Protein AF-A0A5N6WBV5-F1 (afdb_monomer_lite)

Radius of gyration: 24.92 Å; chains: 1; bounding box: 62×66×39 Å

Sequence (160 aa):
MPGEVFSGGLLKLSFGALIHVTAVTKPIAADKGLVLMGYSTALVPTDKNADGQVIWHLDVASHDRQLQTCDLKATRGSWLKRKTLKELQTKEAWLGWCTTAEVSLGTDSLEGDVRPPDAKVKPTTGHWEGANLQLLAQSAAPIQIESPDLVTKLVNRLAL

Foldseek 3Di:
DCDVQDDPQKGKDFPVVVCVVQQFDDWDDADQAIWTAHQFKIWFFADADPVRATEIEIDGHPDPGGDDSVNDPSVVDHGDGDNDVVSRRDRMHIYRHPPDDPPPPDPPPDPDPDDDDPDDDDDDDDDDDDDDPPPDDPDDDDDDDDDDDDPVPPVPPPPD

Secondary structure (DSSP, 8-state):
-GGGTEETTEEEEEHHHHHHHHT--EEEEETTEEEEE-SSEEEEEEEE-TTSPEEEEEEE-SSSSPPPGGG-GGGGS-----SSGGGT--SEEEEE--S------SS-------PPP-PPP-----------TT-S-------------SHHHHGGGS--

pLDDT: mean 72.09, std 24.59, range [32.22, 97.75]

Organism: NCBI:txid1034304

Structure (mmCIF, N/CA/C/O backbone):
data_AF-A0A5N6WBV5-F1
#
_entry.id   AF-A0A5N6WBV5-F1
#
loop_
_atom_site.group_PDB
_atom_site.id
_atom_site.type_symbol
_atom_site.label_atom_id
_atom_site.label_alt_id
_atom_site.label_comp_id
_atom_site.label_asym_id
_atom_site.label_entity_id
_atom_site.label_seq_id
_atom_site.pdbx_PDB_ins_code
_atom_site.Cartn_x
_atom_site.Cartn_y
_atom_site.Cartn_z
_atom_site.occupancy
_atom_site.B_iso_or_equiv
_atom_site.auth_seq_id
_atom_site.auth_comp_id
_atom_site.auth_asym_id
_atom_site.auth_atom_id
_atom_site.pdbx_PDB_model_num
ATOM 1 N N . MET A 1 1 ? 17.373 -4.508 19.917 1.00 40.41 1 MET A N 1
ATOM 2 C CA . MET A 1 1 ? 16.642 -5.792 19.911 1.00 40.41 1 MET A CA 1
ATOM 3 C C . MET A 1 1 ? 15.881 -5.902 18.592 1.00 40.41 1 MET A C 1
ATOM 5 O O . MET A 1 1 ? 15.039 -5.051 18.352 1.00 40.41 1 MET A O 1
ATOM 9 N N . PRO A 1 2 ? 16.209 -6.853 17.702 1.00 53.22 2 PRO A N 1
ATOM 10 C CA . PRO A 1 2 ? 15.651 -6.916 16.340 1.00 53.22 2 PRO A CA 1
ATOM 11 C C . PRO A 1 2 ? 14.222 -7.495 16.235 1.00 53.22 2 PRO A C 1
ATOM 13 O O . PRO A 1 2 ? 13.606 -7.378 15.181 1.00 53.22 2 PRO A O 1
ATOM 16 N N . GLY A 1 3 ? 13.674 -8.078 17.309 1.00 55.97 3 GLY A N 1
ATOM 17 C CA . GLY A 1 3 ? 12.373 -8.769 17.288 1.00 55.97 3 GLY A CA 1
ATOM 18 C C . GLY A 1 3 ? 11.127 -7.877 17.194 1.00 55.97 3 GLY A C 1
ATOM 19 O O . GLY A 1 3 ? 10.056 -8.383 16.889 1.00 55.97 3 GLY A O 1
ATOM 20 N N . GLU A 1 4 ? 11.235 -6.565 17.425 1.00 64.88 4 GLU A N 1
ATOM 21 C CA . GLU A 1 4 ? 10.087 -5.644 17.292 1.00 64.88 4 GLU A CA 1
ATOM 22 C C . GLU A 1 4 ? 9.926 -5.080 15.872 1.00 64.88 4 GLU A C 1
ATOM 24 O O . GLU A 1 4 ? 8.858 -4.588 15.510 1.00 64.88 4 GLU A O 1
ATOM 29 N N . VAL A 1 5 ? 10.991 -5.148 15.065 1.00 71.06 5 VAL A N 1
ATOM 30 C CA . VAL A 1 5 ? 11.035 -4.598 13.700 1.00 71.06 5 VAL A CA 1
ATOM 31 C C . VAL A 1 5 ? 10.582 -5.635 12.672 1.00 71.06 5 VAL A C 1
ATOM 33 O O . VAL A 1 5 ? 10.046 -5.266 11.634 1.00 71.06 5 VAL A O 1
ATOM 36 N N . PHE A 1 6 ? 10.738 -6.927 12.970 1.00 75.81 6 PHE A N 1
ATOM 37 C CA . PHE A 1 6 ? 10.316 -8.021 12.100 1.00 75.81 6 PHE A CA 1
ATOM 38 C C . PHE A 1 6 ? 9.420 -8.991 12.859 1.00 75.81 6 PHE A C 1
ATOM 40 O O . PHE A 1 6 ? 9.826 -9.542 13.878 1.00 75.81 6 PHE A O 1
ATOM 47 N N . SER A 1 7 ? 8.220 -9.243 12.343 1.00 77.88 7 SER A N 1
ATOM 48 C CA . SER A 1 7 ? 7.305 -10.234 12.913 1.00 77.88 7 SER A CA 1
ATOM 49 C C . SER A 1 7 ? 6.523 -10.927 11.806 1.00 77.88 7 SER A C 1
ATOM 51 O O . SER A 1 7 ? 5.948 -10.264 10.948 1.00 77.88 7 SER A O 1
ATOM 53 N N . GLY A 1 8 ? 6.533 -12.263 11.786 1.00 76.88 8 GLY A N 1
ATOM 54 C CA . GLY A 1 8 ? 5.745 -13.055 10.833 1.00 76.88 8 GLY A CA 1
ATOM 55 C C . GLY A 1 8 ? 6.032 -12.775 9.350 1.00 76.88 8 GLY A C 1
ATOM 56 O O . GLY A 1 8 ? 5.121 -12.867 8.536 1.00 76.88 8 GLY A O 1
ATOM 57 N N . GLY A 1 9 ? 7.265 -12.390 8.993 1.00 81.75 9 GLY A N 1
ATOM 58 C CA . GLY A 1 9 ? 7.615 -11.994 7.618 1.00 81.75 9 GLY A CA 1
ATOM 59 C C . GLY A 1 9 ? 7.175 -10.574 7.239 1.00 81.75 9 GLY A C 1
ATOM 60 O O . GLY A 1 9 ? 7.237 -10.194 6.074 1.00 81.75 9 GLY A O 1
ATOM 61 N N . LEU A 1 10 ? 6.738 -9.773 8.210 1.00 88.38 10 LEU A N 1
ATOM 62 C CA . LEU A 1 10 ? 6.404 -8.369 8.022 1.00 88.38 10 LEU A CA 1
ATOM 63 C C . LEU A 1 10 ? 7.492 -7.484 8.630 1.00 88.38 10 LEU A C 1
ATOM 65 O O . LEU A 1 10 ? 7.933 -7.715 9.758 1.00 88.38 10 LEU A O 1
ATOM 69 N N . LEU A 1 11 ? 7.883 -6.446 7.896 1.00 91.12 11 LEU A N 1
ATOM 70 C CA . LEU A 1 11 ? 8.745 -5.374 8.379 1.00 91.12 11 LEU A CA 1
ATOM 71 C C . LEU A 1 11 ? 7.874 -4.253 8.953 1.00 91.12 11 LEU A C 1
ATOM 73 O O . LEU A 1 11 ? 7.031 -3.696 8.251 1.00 91.12 11 LEU A O 1
ATOM 77 N N . LYS A 1 12 ? 8.096 -3.898 10.214 1.00 93.06 12 LYS A N 1
ATOM 78 C CA . LYS A 1 12 ? 7.452 -2.774 10.891 1.00 93.06 12 LYS A CA 1
ATOM 79 C C . LYS A 1 12 ? 8.236 -1.492 10.638 1.00 93.06 12 LYS A C 1
ATOM 81 O O . LYS A 1 12 ? 9.441 -1.431 10.872 1.00 93.06 12 LYS A O 1
ATOM 86 N N . LEU A 1 13 ? 7.547 -0.442 10.204 1.00 93.69 13 LEU A N 1
ATOM 87 C CA . LEU A 1 13 ? 8.145 0.863 9.937 1.00 93.69 13 LEU A CA 1
ATOM 88 C C . LEU A 1 13 ? 7.119 1.991 10.080 1.00 93.69 13 LEU A C 1
ATOM 90 O O . LEU A 1 13 ? 5.912 1.759 10.115 1.00 93.69 13 LEU A O 1
ATOM 94 N N . SER A 1 14 ? 7.581 3.237 10.183 1.00 95.25 14 SER A N 1
ATOM 95 C CA . SER A 1 14 ? 6.668 4.382 10.114 1.00 95.25 14 SER A CA 1
ATOM 96 C C . SER A 1 14 ? 6.122 4.537 8.694 1.00 95.25 14 SER A C 1
ATOM 98 O O . SER A 1 14 ? 6.784 4.165 7.723 1.00 95.25 14 SER A O 1
ATOM 100 N N . PHE A 1 15 ? 4.942 5.144 8.543 1.00 93.81 15 PHE A N 1
ATOM 101 C CA . PHE A 1 15 ? 4.399 5.405 7.206 1.00 93.81 15 PHE A CA 1
ATOM 102 C C . PHE A 1 15 ? 5.344 6.268 6.356 1.00 93.81 15 PHE A C 1
ATOM 104 O O . PHE A 1 15 ? 5.548 5.983 5.185 1.00 93.81 15 PHE A O 1
ATOM 111 N N . GLY A 1 16 ? 6.002 7.271 6.945 1.00 94.44 16 GLY A N 1
ATOM 112 C CA . GLY A 1 16 ? 6.997 8.078 6.230 1.00 94.44 16 GLY A CA 1
ATOM 113 C C . GLY A 1 16 ? 8.197 7.261 5.733 1.00 94.44 16 GLY A C 1
ATOM 114 O O . GLY A 1 16 ? 8.636 7.457 4.602 1.00 94.44 16 GLY A O 1
ATOM 115 N N . ALA A 1 17 ? 8.704 6.324 6.541 1.00 94.81 17 ALA A N 1
ATOM 116 C CA . ALA A 1 17 ? 9.777 5.421 6.126 1.00 94.81 17 ALA A CA 1
ATOM 117 C C . ALA A 1 17 ? 9.315 4.460 5.019 1.00 94.81 17 ALA A C 1
ATOM 119 O O . ALA A 1 17 ? 10.067 4.212 4.081 1.00 94.81 17 ALA A O 1
ATOM 120 N N . LEU A 1 18 ? 8.067 3.982 5.089 1.00 95.38 18 LEU A N 1
ATOM 121 C CA . LEU A 1 18 ? 7.466 3.126 4.065 1.00 95.38 18 LEU A CA 1
ATOM 122 C C . LEU A 1 18 ? 7.467 3.806 2.696 1.00 95.38 18 LEU A C 1
ATOM 124 O O . LEU A 1 18 ? 7.907 3.200 1.722 1.00 95.38 18 LEU A O 1
ATOM 128 N N . ILE A 1 19 ? 7.044 5.071 2.629 1.00 94.75 19 ILE A N 1
ATOM 129 C CA . ILE A 1 19 ? 7.055 5.852 1.385 1.00 94.75 19 ILE A CA 1
ATOM 130 C C . ILE A 1 19 ? 8.478 6.001 0.831 1.00 94.75 19 ILE A C 1
ATOM 132 O O . ILE A 1 19 ? 8.699 5.754 -0.352 1.00 94.75 19 ILE A O 1
ATOM 136 N N . HIS A 1 20 ? 9.449 6.350 1.682 1.00 93.19 20 HIS A N 1
ATOM 137 C CA . HIS A 1 20 ? 10.833 6.568 1.246 1.00 93.19 20 HIS A CA 1
ATOM 138 C C . HIS A 1 20 ? 11.510 5.289 0.747 1.00 93.19 20 HIS A C 1
ATOM 140 O O . HIS A 1 20 ? 12.089 5.293 -0.334 1.00 93.19 20 HIS A O 1
ATOM 146 N N . VAL A 1 21 ? 11.426 4.193 1.507 1.00 92.75 21 VAL A N 1
ATOM 147 C CA . VAL A 1 21 ? 12.111 2.932 1.170 1.00 92.75 21 VAL A CA 1
ATOM 148 C C . VAL A 1 21 ? 11.526 2.292 -0.089 1.00 92.75 21 VAL A C 1
ATOM 150 O O . VAL A 1 21 ? 12.244 1.646 -0.844 1.00 92.75 21 VAL A O 1
ATOM 153 N N . THR A 1 22 ? 10.231 2.482 -0.339 1.00 94.38 22 THR A N 1
ATOM 154 C CA . THR A 1 22 ? 9.544 1.873 -1.489 1.00 94.38 22 THR A CA 1
ATOM 155 C C . THR A 1 22 ? 9.521 2.776 -2.717 1.00 94.38 22 THR A C 1
ATOM 157 O O . THR A 1 22 ? 9.055 2.343 -3.766 1.00 94.38 22 THR A O 1
ATOM 160 N N . ALA A 1 23 ? 10.008 4.017 -2.609 1.00 94.88 23 ALA A N 1
ATOM 161 C CA . ALA A 1 23 ? 10.032 5.009 -3.685 1.00 94.88 23 ALA A CA 1
ATOM 162 C C . ALA A 1 23 ? 8.662 5.276 -4.350 1.00 94.88 23 ALA A C 1
ATOM 164 O O . ALA A 1 23 ? 8.593 5.694 -5.511 1.00 94.88 23 ALA A O 1
ATOM 165 N N . VAL A 1 24 ? 7.554 5.059 -3.630 1.00 96.00 24 VAL A N 1
ATOM 166 C CA . VAL A 1 24 ? 6.226 5.471 -4.106 1.00 96.00 24 VAL A CA 1
ATOM 167 C C . VAL A 1 24 ? 6.058 6.977 -3.936 1.00 96.00 24 VAL A C 1
ATOM 169 O O . VAL A 1 24 ? 6.521 7.559 -2.959 1.00 96.00 24 VAL A O 1
ATOM 172 N N . THR A 1 25 ? 5.390 7.633 -4.880 1.00 94.31 25 THR A N 1
ATOM 173 C CA . THR A 1 25 ? 5.345 9.104 -4.921 1.00 94.31 25 THR A CA 1
ATOM 174 C C . THR A 1 25 ? 3.939 9.669 -4.859 1.00 94.31 25 THR A C 1
ATOM 176 O O . THR A 1 25 ? 3.757 10.799 -4.409 1.00 94.31 25 THR A O 1
ATOM 179 N N . LYS A 1 26 ? 2.927 8.909 -5.292 1.00 94.44 26 LYS A N 1
ATOM 180 C CA . LYS A 1 26 ? 1.556 9.420 -5.374 1.00 94.44 26 LYS A CA 1
ATOM 181 C C . LYS A 1 26 ? 0.486 8.358 -5.127 1.00 94.44 26 LYS A C 1
ATOM 183 O O . LYS A 1 26 ? 0.664 7.205 -5.519 1.00 94.44 26 LYS A O 1
ATOM 188 N N . PRO A 1 27 ? -0.655 8.745 -4.533 1.00 96.94 27 PRO A N 1
ATOM 189 C CA . PRO A 1 27 ? -1.839 7.905 -4.493 1.00 96.94 27 PRO A CA 1
ATOM 190 C C . PRO A 1 27 ? -2.504 7.833 -5.873 1.00 96.94 27 PRO A C 1
ATOM 192 O O . PRO A 1 27 ? -2.632 8.846 -6.559 1.00 96.94 27 PRO A O 1
ATOM 195 N N . ILE A 1 28 ? -2.957 6.645 -6.266 1.00 96.56 28 ILE A N 1
ATOM 196 C CA . ILE A 1 28 ? -3.678 6.392 -7.515 1.00 96.56 28 ILE A CA 1
ATOM 197 C C . ILE A 1 28 ? -4.924 5.561 -7.213 1.00 96.56 28 ILE A C 1
ATOM 199 O O . ILE A 1 28 ? -4.888 4.620 -6.418 1.00 96.56 28 ILE A O 1
ATOM 203 N N . ALA A 1 29 ? -6.037 5.916 -7.853 1.00 95.75 29 ALA A N 1
ATOM 204 C CA . ALA A 1 29 ? -7.247 5.112 -7.805 1.00 95.75 29 ALA A CA 1
ATOM 205 C C . ALA A 1 29 ? -7.04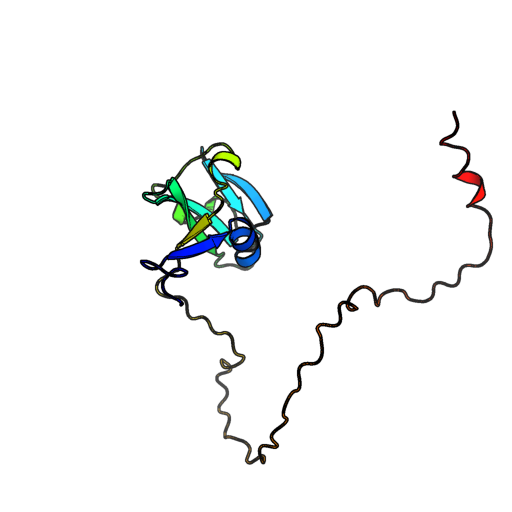6 3.824 -8.617 1.00 95.75 29 ALA A C 1
ATOM 207 O O . ALA A 1 29 ? -6.685 3.872 -9.793 1.00 95.75 29 ALA A O 1
ATOM 208 N N . ALA A 1 30 ? -7.299 2.679 -7.990 1.00 92.94 30 ALA A N 1
ATOM 209 C CA . ALA A 1 30 ? -7.295 1.374 -8.637 1.00 92.94 30 ALA A CA 1
ATOM 210 C C . ALA A 1 30 ? -8.599 0.655 -8.281 1.00 92.94 30 ALA A C 1
ATOM 212 O O . ALA A 1 30 ? -8.882 0.405 -7.105 1.00 92.94 30 ALA A O 1
ATOM 213 N N . ASP A 1 31 ? -9.409 0.356 -9.301 1.00 88.5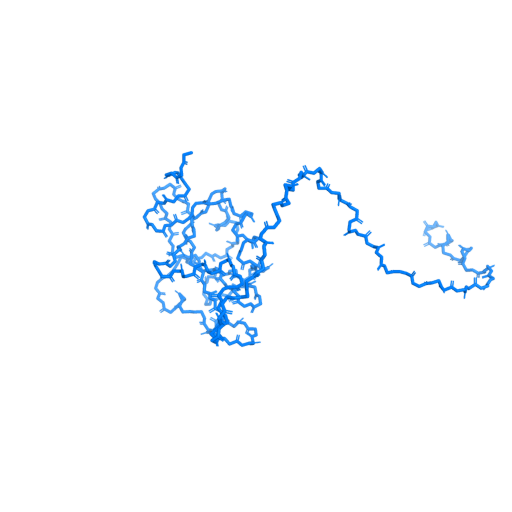0 31 ASP A N 1
ATOM 214 C CA . ASP A 1 31 ? -10.790 -0.114 -9.137 1.00 88.50 31 ASP A CA 1
ATOM 215 C C . ASP A 1 31 ? -11.602 0.838 -8.225 1.00 88.50 31 ASP A C 1
ATOM 217 O O . ASP A 1 31 ? -11.873 1.977 -8.604 1.00 88.50 31 ASP A O 1
ATOM 221 N N . LYS A 1 32 ? -11.961 0.406 -7.010 1.00 91.62 32 LYS A N 1
ATOM 222 C CA . LYS A 1 32 ? -12.732 1.177 -6.015 1.00 91.62 32 LYS A CA 1
ATOM 223 C C . LYS A 1 32 ? -11.914 1.530 -4.769 1.00 91.62 32 LYS A C 1
ATOM 225 O O . LYS A 1 32 ? -12.486 1.907 -3.744 1.00 91.62 32 LYS A O 1
ATOM 230 N N . GLY A 1 33 ? -10.598 1.348 -4.832 1.00 95.75 33 GLY A N 1
ATOM 231 C CA . GLY A 1 33 ? -9.668 1.617 -3.744 1.00 95.75 33 GLY A CA 1
ATOM 232 C C . GLY A 1 33 ? -8.526 2.531 -4.172 1.00 95.75 33 GLY A C 1
ATOM 233 O O . GLY A 1 33 ? -8.479 3.035 -5.295 1.00 95.75 33 GLY A O 1
ATOM 234 N N . LEU A 1 34 ? -7.593 2.723 -3.248 1.00 97.38 34 LEU A N 1
ATOM 235 C CA . LEU A 1 34 ? -6.433 3.578 -3.415 1.00 97.38 34 LEU A CA 1
ATOM 236 C C . LEU A 1 34 ? -5.164 2.755 -3.191 1.00 97.38 34 LEU A C 1
ATOM 238 O O . LEU A 1 34 ? -5.039 2.064 -2.182 1.00 97.38 34 LEU A O 1
ATOM 242 N N . VAL A 1 35 ? -4.234 2.856 -4.134 1.00 97.31 35 VAL A N 1
ATOM 243 C CA . VAL A 1 35 ? -2.876 2.298 -4.057 1.00 97.31 35 VAL A CA 1
ATOM 244 C C . VAL A 1 35 ? -1.865 3.438 -4.108 1.00 97.31 35 VAL A C 1
ATOM 246 O O . VAL A 1 35 ? -2.195 4.538 -4.556 1.00 97.31 35 VAL A O 1
ATOM 249 N N . LEU A 1 36 ? -0.635 3.206 -3.658 1.00 97.75 36 LEU A N 1
ATOM 250 C CA . LEU A 1 36 ? 0.450 4.178 -3.811 1.00 97.75 36 LEU A CA 1
ATOM 251 C C . LEU A 1 36 ? 1.376 3.706 -4.922 1.00 97.75 36 LEU A C 1
ATOM 253 O O . LEU A 1 36 ? 1.790 2.556 -4.919 1.00 97.75 36 LEU A O 1
ATOM 257 N N . MET A 1 37 ? 1.696 4.585 -5.863 1.00 96.94 37 MET A N 1
ATOM 258 C CA . MET A 1 37 ? 2.481 4.256 -7.050 1.00 96.94 37 MET A CA 1
ATOM 259 C C . MET A 1 37 ? 3.748 5.109 -7.093 1.00 96.94 37 MET A C 1
ATOM 261 O O . MET A 1 37 ? 3.706 6.323 -6.872 1.00 96.94 37 MET A O 1
ATOM 265 N N . GLY A 1 38 ? 4.869 4.464 -7.393 1.00 95.88 38 GLY A N 1
ATOM 266 C CA . GLY A 1 38 ? 6.117 5.064 -7.848 1.00 95.88 38 GLY A CA 1
ATOM 267 C C . GLY A 1 38 ? 6.282 4.898 -9.360 1.00 95.88 38 GLY A C 1
ATOM 268 O O . GLY A 1 38 ? 5.308 4.707 -10.089 1.00 95.88 38 GLY A O 1
ATOM 269 N N . TYR A 1 39 ? 7.524 4.985 -9.840 1.00 94.56 39 TYR A N 1
ATOM 270 C CA . TYR A 1 39 ? 7.834 4.690 -11.244 1.00 94.56 39 TYR A CA 1
ATOM 271 C C . TYR A 1 39 ? 7.852 3.177 -11.509 1.00 94.56 39 TYR A C 1
ATOM 273 O O . TYR A 1 39 ? 7.180 2.708 -12.423 1.00 94.56 39 TYR A O 1
ATOM 281 N N . SER A 1 40 ? 8.585 2.417 -10.691 1.00 94.75 40 SER A N 1
ATOM 282 C CA . SER A 1 40 ? 8.776 0.964 -10.824 1.00 94.75 40 SER A CA 1
ATOM 283 C C . SER A 1 40 ? 8.218 0.161 -9.648 1.00 94.75 40 SER A C 1
ATOM 285 O O . SER A 1 40 ? 8.366 -1.055 -9.612 1.00 94.75 40 SER A O 1
ATOM 287 N N . THR A 1 41 ? 7.586 0.815 -8.678 1.00 95.94 41 THR A N 1
ATOM 288 C CA . THR A 1 41 ? 7.100 0.192 -7.444 1.00 95.94 41 THR A CA 1
ATOM 289 C C . THR A 1 41 ? 5.677 0.630 -7.141 1.00 95.94 41 THR A C 1
ATOM 291 O O . THR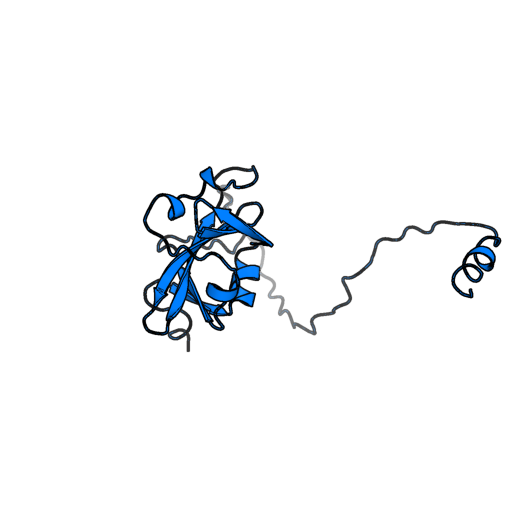 A 1 41 ? 5.239 1.711 -7.544 1.00 95.94 41 THR A O 1
ATOM 294 N N . ALA A 1 42 ? 4.948 -0.197 -6.402 1.00 96.69 42 ALA A N 1
ATOM 295 C CA . ALA A 1 42 ? 3.633 0.135 -5.891 1.00 96.69 42 ALA A CA 1
ATOM 296 C C . ALA A 1 42 ? 3.393 -0.491 -4.523 1.00 96.69 42 ALA A C 1
ATOM 298 O O . ALA A 1 42 ? 3.793 -1.621 -4.264 1.00 96.69 42 ALA A O 1
ATOM 299 N N . LEU A 1 43 ? 2.679 0.231 -3.665 1.00 97.00 43 LEU A N 1
ATOM 300 C CA . LEU A 1 43 ? 2.171 -0.288 -2.408 1.00 97.00 43 LEU A CA 1
ATOM 301 C C . LEU A 1 43 ? 0.668 -0.508 -2.499 1.00 97.00 43 LEU A C 1
ATOM 303 O O . LEU A 1 43 ? -0.112 0.430 -2.704 1.00 97.00 43 LEU A O 1
ATOM 307 N N . VAL A 1 44 ? 0.277 -1.758 -2.283 1.00 96.75 44 VAL A N 1
ATOM 308 C CA . VAL A 1 44 ? -1.117 -2.190 -2.233 1.00 96.75 44 VAL A CA 1
ATOM 309 C C . VAL A 1 44 ? -1.468 -2.506 -0.779 1.00 96.75 44 VAL A C 1
ATOM 311 O O . VAL A 1 44 ? -0.835 -3.377 -0.179 1.00 96.75 44 VAL A O 1
ATOM 314 N N . PRO A 1 45 ? -2.445 -1.817 -0.169 1.00 97.06 45 PRO A N 1
ATOM 315 C CA . PRO A 1 45 ? -2.885 -2.148 1.179 1.00 97.06 45 PRO A CA 1
ATOM 316 C C . PRO A 1 45 ? -3.648 -3.475 1.127 1.00 97.06 45 PRO A C 1
ATOM 318 O O . PRO A 1 45 ? -4.643 -3.602 0.419 1.00 97.06 45 PRO A O 1
ATOM 321 N N . THR A 1 46 ? -3.185 -4.487 1.848 1.00 95.19 46 THR A N 1
ATOM 322 C CA . THR A 1 46 ? -3.742 -5.847 1.767 1.00 95.19 46 THR A CA 1
ATOM 323 C C . THR A 1 46 ? -4.712 -6.132 2.898 1.00 95.19 46 THR A C 1
ATOM 325 O O . THR A 1 46 ? -5.794 -6.648 2.632 1.00 95.19 46 THR A O 1
ATOM 328 N N . ASP A 1 47 ? -4.378 -5.725 4.124 1.00 94.38 47 ASP A N 1
ATOM 329 C CA . ASP A 1 47 ? -5.207 -5.974 5.305 1.00 94.38 47 ASP A CA 1
ATOM 330 C C . ASP A 1 47 ? -4.892 -5.001 6.459 1.00 94.38 47 ASP A C 1
ATOM 332 O O . ASP A 1 47 ? -4.092 -4.069 6.316 1.00 94.38 47 ASP A O 1
ATOM 336 N N . LYS A 1 48 ? -5.527 -5.212 7.615 1.00 94.00 48 LYS A N 1
ATOM 337 C CA . LYS A 1 48 ? -5.177 -4.613 8.901 1.00 94.00 48 LYS A CA 1
ATOM 338 C C . LYS A 1 48 ? -4.798 -5.688 9.912 1.00 94.00 48 LYS A C 1
ATOM 340 O O . LYS A 1 48 ? -5.421 -6.740 9.967 1.00 94.00 48 LYS A O 1
ATOM 345 N N . ASN A 1 49 ? -3.814 -5.397 10.756 1.00 90.88 49 ASN A N 1
ATOM 346 C CA . ASN A 1 49 ? -3.519 -6.251 11.905 1.00 90.88 49 ASN A CA 1
ATOM 347 C C . ASN A 1 49 ? -4.528 -6.027 13.056 1.00 90.88 49 ASN A C 1
ATOM 349 O O . ASN A 1 49 ? -5.423 -5.182 12.964 1.00 90.88 49 ASN A O 1
ATOM 353 N N . ALA A 1 50 ? -4.357 -6.768 14.157 1.00 90.31 50 ALA A N 1
ATOM 354 C CA . ALA A 1 50 ? -5.207 -6.672 15.349 1.00 90.31 50 ALA A CA 1
ATOM 355 C C . ALA A 1 50 ? -5.248 -5.257 15.963 1.00 90.31 50 ALA A C 1
ATOM 357 O O . ALA A 1 50 ? -6.282 -4.843 16.480 1.00 90.31 50 ALA A O 1
ATOM 358 N N . ASP A 1 51 ? -4.163 -4.492 15.827 1.00 90.75 51 ASP A N 1
ATOM 359 C CA . ASP A 1 51 ? -4.050 -3.108 16.306 1.00 90.75 51 ASP A CA 1
ATOM 360 C C . ASP A 1 51 ? -4.619 -2.078 15.307 1.00 90.75 51 ASP A C 1
ATOM 362 O O . ASP A 1 51 ? -4.498 -0.865 15.493 1.00 90.75 51 ASP A O 1
ATOM 366 N N . GLY A 1 52 ? -5.223 -2.538 14.207 1.00 91.31 52 GLY A N 1
ATOM 367 C CA . GLY A 1 52 ? -5.802 -1.694 13.162 1.00 91.31 52 GLY A CA 1
ATOM 368 C C . GLY A 1 52 ? -4.778 -1.030 12.232 1.00 91.31 52 GLY A C 1
ATOM 369 O O . GLY A 1 52 ? -5.156 -0.159 11.437 1.00 91.31 52 GLY A O 1
ATOM 370 N N . GLN A 1 53 ? -3.508 -1.431 12.311 1.00 93.81 53 GLN A N 1
ATOM 371 C CA . GLN A 1 53 ? -2.402 -0.937 11.492 1.00 93.81 53 GLN A CA 1
ATOM 372 C C . GLN A 1 53 ? -2.444 -1.581 10.110 1.00 93.81 53 GLN A C 1
ATOM 374 O O . GLN A 1 53 ? -2.734 -2.770 9.983 1.00 93.81 53 GLN A O 1
ATOM 379 N N . VAL A 1 54 ? -2.161 -0.802 9.066 1.00 95.94 54 VAL A N 1
ATOM 380 C CA . VAL A 1 54 ? -2.271 -1.293 7.687 1.00 95.94 54 VAL A CA 1
ATOM 381 C C . VAL A 1 54 ? -1.071 -2.165 7.328 1.00 95.94 54 VAL A C 1
ATOM 383 O O . VAL A 1 54 ? 0.082 -1.782 7.554 1.00 95.94 54 VAL A O 1
ATOM 386 N N . ILE A 1 55 ? -1.369 -3.317 6.731 1.00 95.25 55 ILE A N 1
ATOM 387 C CA . ILE A 1 55 ? -0.405 -4.221 6.113 1.00 95.25 55 ILE A CA 1
ATOM 388 C C . ILE A 1 55 ? -0.363 -3.917 4.615 1.00 95.25 55 ILE A C 1
ATOM 390 O O . ILE A 1 55 ? -1.388 -3.908 3.930 1.00 95.25 55 ILE A O 1
ATOM 394 N N . TRP A 1 56 ? 0.830 -3.667 4.100 1.00 96.19 56 TRP A N 1
ATOM 395 C CA . TRP A 1 56 ? 1.101 -3.264 2.729 1.00 96.19 56 TRP A CA 1
ATOM 396 C C . TRP A 1 56 ? 1.888 -4.344 2.005 1.00 96.19 56 TRP A C 1
ATOM 398 O O . TRP A 1 56 ? 2.833 -4.896 2.554 1.00 96.19 56 TRP A O 1
ATOM 408 N N . HIS A 1 57 ? 1.533 -4.611 0.756 1.00 94.69 57 HIS A N 1
ATOM 409 C CA . HIS A 1 57 ? 2.329 -5.421 -0.155 1.00 94.69 57 HIS A CA 1
ATOM 410 C C . HIS A 1 57 ? 3.063 -4.516 -1.143 1.00 94.69 57 HIS A C 1
ATOM 412 O O . HIS A 1 57 ? 2.472 -3.554 -1.637 1.00 94.69 57 HIS A O 1
ATOM 418 N N . LEU A 1 58 ? 4.328 -4.829 -1.429 1.00 94.25 58 LEU A N 1
ATOM 419 C CA . LEU A 1 58 ? 5.134 -4.142 -2.434 1.00 94.25 58 LEU A CA 1
ATOM 420 C C . LEU A 1 58 ? 5.110 -4.926 -3.746 1.00 94.25 58 LEU A C 1
ATOM 422 O O . LEU A 1 58 ? 5.694 -6.001 -3.832 1.00 94.25 58 LEU A O 1
ATOM 426 N N . ASP A 1 59 ? 4.485 -4.350 -4.767 1.00 92.69 59 ASP A N 1
ATOM 427 C CA . ASP A 1 59 ? 4.633 -4.798 -6.149 1.00 92.69 59 ASP A CA 1
ATOM 428 C C . ASP A 1 59 ? 5.815 -4.048 -6.790 1.00 92.69 59 ASP A C 1
ATOM 430 O O . ASP A 1 59 ? 5.929 -2.826 -6.669 1.00 92.69 59 ASP A O 1
ATOM 434 N N . VAL A 1 60 ? 6.693 -4.772 -7.489 1.00 92.06 60 VAL A N 1
ATOM 435 C CA . VAL A 1 60 ? 7.832 -4.213 -8.238 1.00 92.06 60 VAL A CA 1
ATOM 436 C C . VAL A 1 60 ? 7.686 -4.575 -9.714 1.00 92.06 60 VAL A C 1
ATOM 438 O O . VAL A 1 60 ? 7.327 -5.705 -10.057 1.00 92.06 60 VAL A O 1
ATOM 441 N N . ALA A 1 61 ? 7.942 -3.610 -10.596 1.00 90.50 61 ALA A N 1
ATOM 442 C CA . ALA A 1 61 ? 7.914 -3.800 -12.036 1.00 90.50 61 ALA A CA 1
ATOM 443 C C . ALA A 1 61 ? 8.920 -4.877 -12.457 1.00 90.50 61 ALA A C 1
ATOM 445 O O . ALA A 1 61 ? 10.053 -4.915 -11.988 1.00 90.50 61 ALA A O 1
ATOM 446 N N . SER A 1 62 ? 8.503 -5.729 -13.390 1.00 88.44 62 SER A N 1
ATOM 447 C CA . SER A 1 62 ? 9.361 -6.754 -14.008 1.00 88.44 62 SER A CA 1
ATOM 448 C C . SER A 1 62 ? 9.915 -6.308 -15.367 1.00 88.44 62 SER A C 1
ATOM 450 O O . SER A 1 62 ? 10.395 -7.124 -16.147 1.00 88.44 62 SER A O 1
ATOM 452 N N . HIS A 1 63 ? 9.800 -5.014 -15.673 1.00 88.56 63 HIS A N 1
ATOM 453 C CA . HIS A 1 63 ? 10.131 -4.409 -16.958 1.00 88.56 63 HIS A CA 1
ATOM 454 C C . HIS A 1 63 ? 10.625 -2.968 -16.779 1.00 88.56 63 HIS A C 1
ATOM 456 O O . HIS A 1 63 ? 10.258 -2.299 -15.814 1.00 88.56 63 HIS A O 1
ATOM 462 N N . ASP A 1 64 ? 11.333 -2.441 -17.779 1.00 89.00 64 ASP A N 1
ATOM 463 C CA . ASP A 1 64 ? 11.970 -1.109 -17.730 1.00 89.00 64 ASP A CA 1
ATOM 464 C C . ASP A 1 64 ? 11.016 0.074 -17.988 1.00 89.00 64 ASP A C 1
ATOM 466 O O . ASP A 1 64 ? 11.425 1.224 -18.164 1.00 89.00 64 ASP A O 1
ATOM 470 N N . ARG A 1 65 ? 9.711 -0.194 -18.040 1.00 91.06 65 ARG A N 1
ATOM 471 C CA . ARG A 1 65 ? 8.662 0.814 -18.240 1.00 91.06 65 ARG A CA 1
ATOM 472 C C . ARG A 1 65 ? 7.976 1.167 -16.928 1.00 91.06 65 ARG A C 1
ATOM 474 O O . ARG A 1 65 ? 7.987 0.382 -15.982 1.00 91.06 65 ARG A O 1
ATOM 481 N N . GLN A 1 66 ? 7.324 2.327 -16.911 1.00 92.69 66 GLN A N 1
ATOM 482 C CA . GLN A 1 66 ? 6.516 2.761 -15.778 1.00 92.69 66 GLN A CA 1
ATOM 483 C C . GLN A 1 66 ? 5.420 1.739 -15.449 1.00 92.69 66 GLN A C 1
ATOM 485 O O . GLN A 1 66 ? 4.607 1.406 -16.314 1.00 92.69 66 GLN A O 1
ATOM 490 N N . LEU A 1 67 ? 5.372 1.318 -14.186 1.00 93.38 67 LEU A N 1
ATOM 491 C CA . LEU A 1 67 ? 4.365 0.413 -13.643 1.00 93.38 67 LEU A CA 1
ATOM 492 C C . LEU A 1 67 ? 2.964 1.028 -13.770 1.00 93.38 67 LEU A C 1
ATOM 494 O O . LEU A 1 67 ? 2.730 2.159 -13.335 1.00 93.38 67 LEU A O 1
ATOM 498 N N . GLN A 1 68 ? 2.030 0.286 -14.359 1.00 94.38 68 GLN A N 1
ATOM 499 C CA . GLN A 1 68 ? 0.631 0.679 -14.488 1.00 94.38 68 GLN A CA 1
ATOM 500 C C . GLN A 1 68 ? -0.236 -0.053 -13.461 1.00 94.38 68 GLN A C 1
ATOM 502 O O . GLN A 1 68 ? 0.132 -1.090 -12.913 1.00 94.38 68 GLN A O 1
ATOM 507 N N . THR A 1 69 ? -1.438 0.464 -13.202 1.00 93.44 69 THR A N 1
ATOM 508 C CA . THR A 1 69 ? -2.371 -0.163 -12.251 1.00 93.44 69 THR A CA 1
ATOM 509 C C . THR A 1 69 ? -2.828 -1.557 -12.688 1.00 93.44 69 THR A C 1
ATOM 511 O O . THR A 1 69 ? -3.104 -2.395 -11.836 1.00 93.44 69 THR A O 1
ATOM 514 N N . CYS A 1 70 ? -2.878 -1.836 -13.995 1.00 91.88 70 CYS A N 1
ATOM 515 C CA . CYS A 1 70 ? -3.189 -3.166 -14.527 1.00 91.88 70 CYS A CA 1
ATOM 516 C C . CYS A 1 70 ? -2.072 -4.203 -14.294 1.00 91.88 70 CYS A C 1
ATOM 518 O O . CYS A 1 70 ? -2.342 -5.408 -14.332 1.00 91.88 70 CYS A O 1
ATOM 520 N N . ASP A 1 71 ? -0.847 -3.755 -14.006 1.00 91.94 71 ASP A N 1
ATOM 521 C CA . ASP A 1 71 ? 0.299 -4.627 -13.734 1.00 91.94 71 ASP A CA 1
ATOM 522 C C . ASP A 1 71 ? 0.313 -5.138 -12.283 1.00 91.94 71 ASP A C 1
ATOM 524 O O . ASP A 1 71 ? 0.984 -6.127 -11.980 1.00 91.94 71 ASP A O 1
ATOM 528 N N . LEU A 1 72 ? -0.452 -4.500 -11.387 1.00 92.69 72 LEU A N 1
ATOM 529 C CA . LEU A 1 72 ? -0.449 -4.773 -9.949 1.00 92.69 72 LEU A CA 1
ATOM 530 C C . LEU A 1 72 ? -1.044 -6.145 -9.631 1.00 92.69 72 LEU A C 1
ATOM 532 O O . LEU A 1 72 ? -2.266 -6.343 -9.643 1.00 92.69 72 LEU A O 1
ATOM 536 N N . LYS A 1 73 ? -0.180 -7.104 -9.298 1.00 90.81 73 LYS A N 1
ATOM 537 C CA . LYS A 1 73 ? -0.572 -8.488 -9.012 1.00 90.81 73 LYS A CA 1
ATOM 538 C C . LYS A 1 73 ? -1.405 -8.570 -7.741 1.00 90.81 73 LYS A C 1
ATOM 540 O O . LYS A 1 73 ? -2.411 -9.280 -7.733 1.00 90.81 73 LYS A O 1
ATOM 545 N N . ALA A 1 74 ? -1.054 -7.797 -6.712 1.00 89.75 74 ALA A N 1
ATOM 546 C CA . ALA A 1 74 ? -1.771 -7.808 -5.438 1.00 89.75 74 ALA A CA 1
ATOM 547 C C . ALA A 1 74 ? -3.227 -7.323 -5.556 1.00 89.75 74 ALA A C 1
ATOM 549 O O . ALA A 1 74 ? -4.075 -7.706 -4.753 1.00 89.75 74 ALA A O 1
ATOM 550 N N . THR A 1 75 ? -3.558 -6.543 -6.592 1.00 93.12 75 THR A N 1
ATOM 551 C CA . THR A 1 75 ? -4.934 -6.064 -6.813 1.00 93.12 75 THR A CA 1
ATOM 552 C C . THR A 1 75 ? -5.854 -7.086 -7.486 1.00 93.12 75 THR A C 1
ATOM 554 O O . THR A 1 75 ? -7.066 -6.871 -7.524 1.00 93.12 75 THR A O 1
ATOM 557 N N . ARG A 1 76 ? -5.306 -8.202 -7.993 1.00 90.62 76 ARG A N 1
ATOM 558 C CA . ARG A 1 76 ? -6.076 -9.283 -8.638 1.00 90.62 76 ARG A CA 1
ATOM 559 C C . ARG A 1 76 ? -6.848 -10.141 -7.632 1.00 90.62 76 ARG A C 1
ATOM 561 O O . ARG A 1 76 ? -7.816 -10.793 -8.010 1.00 90.62 76 ARG A O 1
ATOM 568 N N . GLY A 1 77 ? -6.407 -10.156 -6.373 1.00 87.94 77 GLY A N 1
ATOM 569 C CA . GLY A 1 77 ? -7.071 -10.836 -5.262 1.00 87.94 77 GLY A CA 1
ATOM 570 C C . GLY A 1 77 ? -7.912 -9.894 -4.397 1.00 87.94 77 GLY A C 1
ATOM 571 O O . GLY A 1 77 ? -8.225 -8.765 -4.777 1.00 87.94 77 GLY A O 1
ATOM 572 N N . SER A 1 78 ? -8.272 -10.362 -3.199 1.00 91.56 78 SER A N 1
ATOM 573 C CA . SER A 1 78 ? -8.848 -9.496 -2.166 1.00 91.56 78 SER A CA 1
ATOM 574 C C . SER A 1 78 ? -7.763 -8.594 -1.575 1.00 91.56 78 SER A C 1
ATOM 576 O O . SER A 1 78 ? -6.670 -9.064 -1.271 1.00 91.56 78 SER A O 1
ATOM 578 N N . TRP A 1 79 ? -8.073 -7.311 -1.403 1.00 95.69 79 TRP A N 1
ATOM 579 C CA . TRP A 1 79 ? -7.182 -6.329 -0.788 1.00 95.69 79 TRP A CA 1
ATOM 580 C C . TRP A 1 79 ? -7.987 -5.222 -0.095 1.00 95.69 79 TRP A C 1
ATOM 582 O O . TRP A 1 79 ? -9.184 -5.036 -0.355 1.00 95.69 79 TRP A O 1
ATOM 592 N N . LEU A 1 80 ? -7.341 -4.480 0.804 1.00 96.44 80 LEU A N 1
ATOM 593 C CA . LEU A 1 80 ? -7.968 -3.472 1.652 1.00 96.44 80 LEU A CA 1
ATOM 594 C C . LEU A 1 80 ? -8.289 -2.194 0.863 1.00 96.44 80 LEU A C 1
ATOM 596 O O . LEU A 1 80 ? -7.523 -1.233 0.823 1.00 96.44 80 LEU A O 1
ATOM 600 N N . LYS A 1 81 ? -9.488 -2.134 0.287 1.00 96.94 81 LYS A N 1
ATOM 601 C CA . LYS A 1 81 ? -9.952 -0.953 -0.452 1.00 96.94 81 LYS A CA 1
ATOM 602 C C . LYS A 1 81 ? -10.393 0.163 0.500 1.00 96.94 81 LYS A C 1
ATOM 604 O O . LYS A 1 81 ? -11.331 0.010 1.292 1.00 96.94 81 LYS A O 1
ATOM 609 N N . ARG A 1 82 ? -9.733 1.316 0.396 1.00 96.75 82 ARG A N 1
ATOM 610 C CA . ARG A 1 82 ? -10.106 2.581 1.048 1.00 96.75 82 ARG A CA 1
ATOM 611 C C . ARG A 1 82 ? -10.117 3.710 0.032 1.00 96.75 82 ARG A C 1
ATOM 613 O O . ARG A 1 82 ? -9.412 3.642 -0.971 1.00 96.75 82 ARG A O 1
ATOM 620 N N . LYS A 1 83 ? -10.960 4.713 0.271 1.00 95.44 83 LYS A N 1
ATOM 621 C CA . LYS A 1 83 ? -11.202 5.795 -0.693 1.00 95.44 83 LYS A CA 1
ATOM 622 C C . LYS A 1 83 ? -10.232 6.951 -0.506 1.00 95.44 83 LYS A C 1
ATOM 624 O O . LYS A 1 83 ? -9.995 7.704 -1.443 1.00 95.44 83 LYS A O 1
ATOM 629 N N . THR A 1 84 ? -9.693 7.105 0.700 1.00 95.44 84 THR A N 1
ATOM 630 C CA . THR A 1 84 ? -8.839 8.235 1.053 1.00 95.44 84 THR A CA 1
ATOM 631 C C . THR A 1 84 ? -7.505 7.767 1.613 1.00 95.44 84 THR A C 1
ATOM 633 O O . THR A 1 84 ? -7.417 6.752 2.303 1.00 95.44 84 THR A O 1
ATOM 636 N N . LEU A 1 85 ? -6.457 8.556 1.368 1.00 94.62 85 LEU A N 1
ATOM 637 C CA . LEU A 1 85 ? -5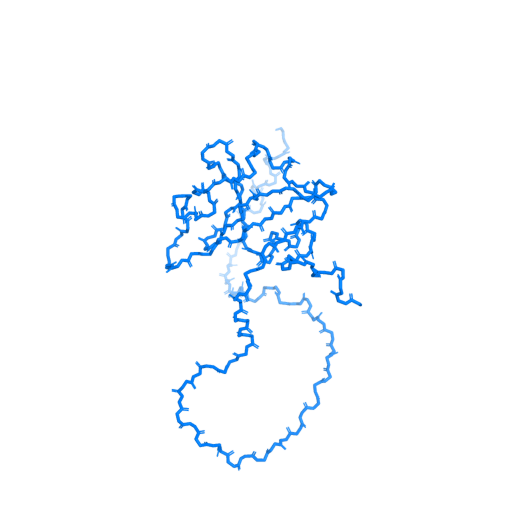.137 8.300 1.943 1.00 94.62 85 LEU A CA 1
ATOM 638 C C . LEU A 1 85 ? -5.168 8.339 3.478 1.00 94.62 85 LEU A C 1
ATOM 640 O O . LEU A 1 85 ? -4.490 7.551 4.127 1.00 94.62 85 LEU A O 1
ATOM 644 N N . LYS A 1 86 ? -6.007 9.201 4.063 1.00 95.56 86 LYS A N 1
ATOM 645 C CA . LYS A 1 86 ? -6.160 9.344 5.517 1.00 95.56 86 LYS A CA 1
ATOM 646 C C . LYS A 1 86 ? -6.593 8.042 6.201 1.00 95.56 86 LYS A C 1
ATOM 648 O O . LYS A 1 86 ? -6.180 7.779 7.322 1.00 95.56 86 LYS A O 1
ATOM 653 N N . GLU A 1 87 ? -7.401 7.218 5.536 1.00 94.69 87 GLU A N 1
ATOM 654 C CA . GLU A 1 87 ? -7.833 5.912 6.060 1.00 94.69 87 GLU A CA 1
ATOM 655 C C . GLU A 1 87 ? -6.718 4.855 6.049 1.00 94.69 87 GLU A C 1
ATOM 657 O O . GLU A 1 87 ? -6.830 3.841 6.744 1.00 94.69 87 GLU A O 1
ATOM 662 N N . LEU A 1 88 ? -5.680 5.076 5.238 1.00 95.38 88 LEU A N 1
ATOM 663 C CA . LEU A 1 88 ? -4.544 4.177 5.044 1.00 95.38 88 LEU A CA 1
ATOM 664 C C . LEU A 1 88 ? -3.278 4.653 5.774 1.00 95.38 88 LEU A C 1
ATOM 666 O O . LEU A 1 88 ? -2.381 3.858 6.039 1.00 95.38 88 LEU A O 1
ATOM 670 N N . GLN A 1 89 ? -3.205 5.940 6.109 1.00 93.94 89 GLN A N 1
ATOM 671 C CA . GLN A 1 89 ? -2.075 6.550 6.794 1.00 93.94 89 GLN A CA 1
ATOM 672 C C . GLN A 1 89 ? -2.140 6.273 8.300 1.00 93.94 89 GLN A C 1
ATOM 674 O O . GLN A 1 89 ? -2.749 7.014 9.072 1.00 93.94 89 GLN A O 1
ATOM 679 N N . THR A 1 90 ? -1.481 5.202 8.726 1.00 92.44 90 THR A N 1
ATOM 680 C CA . THR A 1 90 ? -1.282 4.860 10.138 1.00 92.44 90 THR A CA 1
ATOM 681 C C . THR A 1 90 ? 0.086 5.344 10.628 1.00 92.44 90 THR A C 1
ATOM 683 O O . THR A 1 90 ? 1.001 5.549 9.836 1.00 92.44 90 THR A O 1
ATOM 686 N N . LYS A 1 91 ? 0.260 5.559 11.942 1.00 91.81 91 LYS A N 1
ATOM 687 C CA . LYS A 1 91 ? 1.570 5.953 12.508 1.00 91.81 91 LYS A CA 1
ATOM 688 C C . LYS A 1 91 ? 2.637 4.892 12.218 1.00 91.81 91 LYS A C 1
ATOM 690 O O . LYS A 1 91 ? 3.755 5.216 11.823 1.00 91.81 91 LYS A O 1
ATOM 695 N N . GLU A 1 92 ? 2.250 3.637 12.402 1.00 93.25 92 GLU A N 1
ATOM 696 C CA . GLU A 1 92 ? 3.045 2.452 12.105 1.00 93.25 92 GLU A CA 1
ATOM 697 C C . GLU A 1 92 ? 2.374 1.686 10.971 1.00 93.25 92 GLU A C 1
ATOM 699 O O . GLU A 1 92 ? 1.145 1.590 10.921 1.00 93.25 92 GLU A O 1
ATOM 704 N N . ALA A 1 93 ? 3.179 1.159 10.065 1.00 92.75 93 ALA A N 1
ATOM 705 C CA . ALA A 1 93 ? 2.762 0.357 8.936 1.00 92.75 93 ALA A CA 1
ATOM 706 C C . ALA A 1 93 ? 3.588 -0.929 8.905 1.00 92.75 93 ALA A C 1
ATOM 708 O O . ALA A 1 93 ? 4.720 -0.970 9.395 1.00 92.75 93 ALA A O 1
ATOM 709 N N . TRP A 1 94 ? 3.011 -1.965 8.311 1.00 94.38 94 TRP A N 1
ATOM 710 C CA . TRP A 1 94 ? 3.678 -3.243 8.118 1.00 94.38 94 TRP A CA 1
ATOM 711 C C . TRP A 1 94 ? 3.870 -3.482 6.634 1.00 94.38 94 TRP A C 1
ATOM 713 O O . TRP A 1 94 ? 2.911 -3.416 5.874 1.00 94.38 94 TRP A O 1
ATOM 723 N N . LEU A 1 95 ? 5.098 -3.750 6.218 1.00 93.94 95 LEU A N 1
ATOM 724 C CA . LEU A 1 95 ? 5.427 -4.120 4.854 1.00 93.94 95 LEU A CA 1
ATOM 725 C C . LEU A 1 95 ? 5.583 -5.635 4.778 1.00 93.94 95 LEU A C 1
ATOM 727 O O . LEU A 1 95 ? 6.439 -6.203 5.453 1.00 93.94 95 LEU A O 1
ATOM 731 N N . GLY A 1 96 ? 4.763 -6.275 3.951 1.00 85.62 96 GLY A N 1
ATOM 732 C CA . GLY A 1 96 ? 4.912 -7.669 3.566 1.00 85.62 96 GLY A CA 1
ATOM 733 C C . GLY A 1 96 ? 6.250 -7.863 2.881 1.00 85.62 96 GLY A C 1
ATOM 734 O O . GLY A 1 96 ? 6.432 -7.432 1.743 1.00 85.62 96 GLY A O 1
ATOM 735 N N . TRP A 1 97 ? 7.186 -8.484 3.590 1.00 66.31 97 TRP A N 1
ATOM 736 C CA . TRP A 1 97 ? 8.491 -8.814 3.055 1.00 66.31 97 TRP A CA 1
ATOM 737 C C . TRP A 1 97 ? 8.380 -10.181 2.383 1.00 66.31 97 TRP A C 1
ATOM 739 O O . TRP A 1 97 ? 7.947 -11.155 3.000 1.00 66.31 97 TRP A O 1
ATOM 749 N N . CYS A 1 98 ? 8.712 -10.252 1.092 1.00 53.00 98 CYS A N 1
ATOM 750 C CA . CYS A 1 98 ? 8.789 -11.525 0.383 1.00 53.00 98 CYS A CA 1
ATOM 751 C C . CYS A 1 98 ? 9.729 -12.470 1.152 1.00 53.00 98 CYS A C 1
ATOM 753 O O . CYS A 1 98 ? 10.821 -12.068 1.551 1.00 53.00 98 CYS A O 1
ATOM 755 N N . THR A 1 99 ? 9.333 -13.729 1.351 1.00 43.53 99 THR A N 1
ATOM 756 C CA . THR A 1 99 ? 10.187 -14.750 1.991 1.00 43.53 99 THR A CA 1
ATOM 757 C C . THR A 1 99 ? 11.423 -15.091 1.156 1.00 43.53 99 THR A C 1
ATOM 759 O O . THR A 1 99 ? 12.369 -15.683 1.662 1.00 43.53 99 THR A O 1
ATOM 762 N N . THR A 1 100 ? 11.427 -14.692 -0.116 1.00 44.06 100 THR A N 1
ATOM 763 C CA . THR A 1 100 ? 12.551 -14.759 -1.050 1.00 44.06 100 THR A CA 1
ATOM 764 C C . THR A 1 100 ? 12.902 -13.335 -1.470 1.00 44.06 100 THR A C 1
ATOM 766 O O . THR A 1 100 ? 12.437 -12.825 -2.485 1.00 44.06 100 THR A O 1
ATOM 769 N N . ALA A 1 101 ? 13.679 -12.656 -0.635 1.00 43.59 101 ALA A N 1
ATOM 770 C CA . ALA A 1 101 ? 14.371 -11.433 -1.009 1.00 43.59 101 ALA A CA 1
ATOM 771 C C . ALA A 1 101 ? 15.868 -11.728 -0.909 1.00 43.59 101 ALA A C 1
ATOM 773 O O . ALA A 1 101 ? 16.428 -11.755 0.186 1.00 43.59 101 ALA A O 1
ATOM 774 N N . GLU A 1 102 ? 16.503 -11.996 -2.046 1.00 39.09 102 GLU A N 1
ATOM 775 C CA . GLU A 1 102 ? 17.958 -11.945 -2.144 1.00 39.09 102 GLU A CA 1
ATOM 776 C C . GLU A 1 102 ? 18.352 -10.465 -2.087 1.00 39.09 102 GLU A C 1
ATOM 778 O O . GLU A 1 102 ? 18.193 -9.712 -3.047 1.00 39.09 102 GLU A O 1
ATOM 783 N N . VAL A 1 103 ? 18.767 -10.005 -0.908 1.00 42.06 103 VAL A N 1
ATOM 784 C CA . VAL A 1 103 ? 19.292 -8.649 -0.736 1.00 42.06 103 VAL A CA 1
ATOM 785 C C . VAL A 1 103 ? 20.779 -8.692 -1.067 1.00 42.06 103 VAL A C 1
ATOM 787 O O . VAL A 1 103 ? 21.622 -8.806 -0.180 1.00 42.06 103 VAL A O 1
ATOM 790 N N . SER A 1 104 ? 21.110 -8.605 -2.352 1.00 40.19 104 SER A N 1
ATOM 791 C CA . SER A 1 104 ? 22.495 -8.435 -2.801 1.00 40.19 104 SER A CA 1
ATOM 792 C C . SER A 1 104 ? 22.893 -6.965 -2.663 1.00 40.19 104 SER A C 1
ATOM 794 O O . SER A 1 104 ? 22.853 -6.189 -3.614 1.00 40.19 104 SER A O 1
ATOM 796 N N . LEU A 1 105 ? 23.234 -6.555 -1.441 1.00 46.19 105 LEU A N 1
ATOM 797 C CA . LEU A 1 105 ? 23.926 -5.293 -1.167 1.00 46.19 105 LEU A CA 1
ATOM 798 C C . LEU A 1 105 ? 25.432 -5.575 -1.119 1.00 46.19 105 LEU A C 1
ATOM 800 O O . LEU A 1 105 ? 26.013 -5.777 -0.058 1.00 46.19 105 LEU A O 1
ATOM 804 N N . GLY A 1 106 ? 26.041 -5.627 -2.300 1.00 40.91 106 GLY A N 1
ATOM 805 C CA . GLY A 1 106 ? 27.465 -5.881 -2.502 1.00 40.91 106 GLY A CA 1
ATOM 806 C C . GLY A 1 106 ? 27.734 -6.139 -3.982 1.00 40.91 106 GLY A C 1
ATOM 807 O O . GLY A 1 106 ? 26.950 -6.812 -4.646 1.00 40.91 106 GLY A O 1
ATOM 808 N N . THR A 1 107 ? 28.801 -5.561 -4.525 1.00 48.56 107 THR A N 1
ATOM 809 C CA . THR A 1 107 ? 29.248 -5.707 -5.922 1.00 48.56 107 THR A CA 1
ATOM 810 C C . THR A 1 107 ? 29.837 -7.094 -6.211 1.00 48.56 107 THR A C 1
ATOM 812 O O . THR A 1 107 ? 30.914 -7.184 -6.785 1.00 48.56 107 THR A O 1
ATOM 815 N N . ASP A 1 108 ? 29.144 -8.171 -5.844 1.00 45.19 108 ASP A N 1
ATOM 816 C CA . ASP A 1 108 ? 29.695 -9.534 -5.899 1.00 45.19 108 ASP A CA 1
ATOM 817 C C . ASP A 1 108 ? 28.869 -10.467 -6.793 1.00 45.19 108 ASP A C 1
ATOM 819 O O . ASP A 1 108 ? 28.648 -11.633 -6.486 1.00 45.19 108 ASP A O 1
ATOM 823 N N . SER A 1 109 ? 28.410 -9.961 -7.936 1.00 48.44 109 SER A N 1
ATOM 824 C CA . SER A 1 109 ? 27.862 -10.811 -8.998 1.00 48.44 109 SER A CA 1
ATOM 825 C C . SER A 1 109 ? 28.366 -10.352 -10.362 1.00 48.44 109 SER A C 1
ATOM 827 O O . SER A 1 109 ? 27.609 -9.918 -11.229 1.00 48.44 109 SER A O 1
ATOM 829 N N . LEU A 1 110 ? 29.677 -10.457 -10.548 1.00 40.81 110 LEU A N 1
ATOM 830 C CA . LEU A 1 110 ? 30.258 -10.684 -11.863 1.00 40.81 110 LEU A CA 1
ATOM 831 C C . LEU A 1 110 ? 30.822 -12.102 -11.834 1.00 40.81 110 LEU A C 1
ATOM 833 O O . LEU A 1 110 ? 31.852 -12.348 -11.211 1.00 40.81 110 LEU A O 1
ATOM 837 N N . GLU A 1 111 ? 30.134 -13.029 -12.501 1.00 44.59 111 GLU A N 1
ATOM 838 C CA . GLU A 1 111 ? 30.718 -14.301 -12.923 1.00 44.59 111 GLU A CA 1
ATOM 839 C C . GLU A 1 111 ? 31.815 -13.997 -13.953 1.00 44.59 111 GLU A C 1
ATOM 841 O O . GLU A 1 111 ? 31.616 -14.021 -15.164 1.00 44.59 111 GLU A O 1
ATOM 846 N N . GLY A 1 112 ? 32.984 -13.620 -13.454 1.00 45.69 112 GLY A N 1
ATOM 847 C CA . GLY A 1 112 ? 34.235 -13.663 -14.185 1.00 45.69 112 GLY A CA 1
ATOM 848 C C . GLY A 1 112 ? 35.137 -14.639 -13.457 1.00 45.69 112 GLY A C 1
ATOM 849 O O . GLY A 1 112 ? 35.268 -14.551 -12.238 1.00 45.69 112 GLY A O 1
ATOM 850 N N . ASP A 1 113 ? 35.745 -15.569 -14.189 1.00 48.44 113 ASP A N 1
ATOM 851 C CA . ASP A 1 113 ? 36.825 -16.419 -13.690 1.00 48.44 113 ASP A CA 1
ATOM 852 C C . ASP A 1 113 ? 37.997 -15.526 -13.246 1.00 48.44 113 ASP A C 1
ATOM 854 O O . ASP A 1 113 ? 38.880 -15.166 -14.026 1.00 48.44 113 ASP A O 1
ATOM 858 N N . VAL A 1 114 ? 37.948 -15.064 -11.998 1.00 41.69 114 VAL A N 1
ATOM 859 C CA . VAL A 1 114 ? 38.972 -14.214 -11.402 1.00 41.69 114 VAL A CA 1
ATOM 860 C C . VAL A 1 114 ? 39.780 -15.086 -10.459 1.00 41.69 114 VAL A C 1
ATOM 862 O O . VAL A 1 114 ? 39.442 -15.288 -9.293 1.00 41.69 114 VAL A O 1
ATOM 865 N N . ARG A 1 115 ? 40.910 -15.580 -10.969 1.00 43.22 115 ARG A N 1
ATOM 866 C CA . ARG A 1 115 ? 42.033 -15.960 -10.110 1.00 43.22 115 ARG A CA 1
ATOM 867 C C . ARG A 1 115 ? 42.384 -14.762 -9.214 1.00 43.22 115 ARG A C 1
ATOM 869 O O . ARG A 1 115 ? 42.575 -13.668 -9.751 1.00 43.22 115 ARG A O 1
ATOM 876 N N . PRO A 1 116 ? 42.508 -14.941 -7.887 1.00 41.00 116 PRO A N 1
ATOM 877 C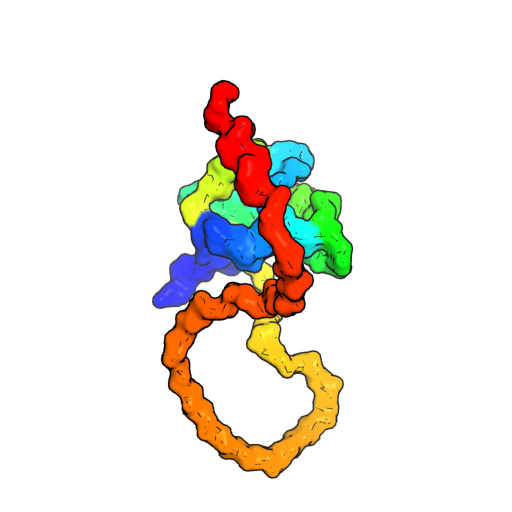 CA . PRO A 1 116 ? 42.880 -13.851 -6.994 1.00 41.00 116 PRO A CA 1
ATOM 878 C C . PRO A 1 116 ? 44.230 -13.255 -7.421 1.00 41.00 116 PRO A C 1
ATOM 880 O O . PRO A 1 116 ? 45.187 -14.015 -7.598 1.00 41.00 116 PRO A O 1
ATOM 883 N N . PRO A 1 117 ? 44.357 -11.928 -7.587 1.00 42.72 117 PRO A N 1
ATOM 884 C CA . PRO A 1 117 ? 45.666 -11.314 -7.697 1.00 42.72 117 PRO A CA 1
ATOM 885 C C . PRO A 1 117 ? 46.342 -11.362 -6.324 1.00 42.72 117 PRO A C 1
ATOM 887 O O . PRO A 1 117 ? 45.740 -11.022 -5.306 1.00 42.72 117 PRO A O 1
ATOM 890 N N . ASP A 1 118 ? 47.607 -11.774 -6.311 1.00 48.00 118 ASP A N 1
ATOM 891 C CA . ASP A 1 118 ? 48.473 -11.860 -5.130 1.00 48.00 118 ASP A CA 1
ATOM 892 C C . ASP A 1 118 ? 48.913 -10.453 -4.672 1.00 48.00 118 ASP A C 1
ATOM 894 O O . ASP A 1 118 ? 50.082 -10.066 -4.719 1.00 48.00 118 ASP A O 1
ATOM 898 N N . ALA A 1 119 ? 47.936 -9.615 -4.321 1.00 54.41 119 ALA A N 1
ATOM 899 C CA . ALA A 1 119 ? 48.147 -8.244 -3.888 1.00 54.41 119 ALA A CA 1
ATOM 900 C C . ALA A 1 119 ? 48.038 -8.158 -2.362 1.00 54.41 119 ALA A C 1
ATOM 902 O O . ALA A 1 119 ? 46.992 -8.430 -1.771 1.00 54.41 119 ALA A O 1
ATOM 903 N N . LYS A 1 120 ? 49.134 -7.748 -1.710 1.00 39.38 120 LYS A N 1
ATOM 904 C CA . LYS A 1 120 ? 49.195 -7.540 -0.256 1.00 39.38 120 LYS A CA 1
ATOM 905 C C . LYS A 1 120 ? 48.100 -6.575 0.209 1.00 39.38 120 LYS A C 1
ATOM 907 O O . LYS A 1 120 ? 48.113 -5.395 -0.140 1.00 39.38 120 LYS A O 1
ATOM 912 N N . VAL A 1 121 ? 47.216 -7.071 1.074 1.00 46.50 121 VAL A N 1
ATOM 913 C CA . VAL A 1 121 ? 46.207 -6.277 1.784 1.00 46.50 121 VAL A CA 1
ATOM 914 C C . VAL A 1 121 ? 46.909 -5.217 2.635 1.00 46.50 121 VAL A C 1
ATOM 916 O O . VAL A 1 121 ? 47.646 -5.541 3.567 1.00 46.50 121 VAL A O 1
ATOM 919 N N . LYS A 1 122 ? 46.674 -3.939 2.325 1.00 34.81 122 LYS A N 1
ATOM 920 C CA . LYS A 1 122 ? 47.043 -2.814 3.187 1.00 34.81 122 LYS A CA 1
ATOM 921 C C . LYS A 1 122 ? 45.802 -2.426 3.997 1.00 34.81 122 LYS A C 1
ATOM 923 O O . LYS A 1 122 ? 44.831 -1.964 3.398 1.00 34.81 122 LYS A O 1
ATOM 928 N N . PRO A 1 123 ? 45.787 -2.616 5.326 1.00 39.56 123 PRO A N 1
ATOM 929 C CA . PRO A 1 123 ? 44.642 -2.218 6.130 1.00 39.56 123 PRO A CA 1
ATOM 930 C C . PRO A 1 123 ? 44.553 -0.690 6.113 1.00 39.56 123 PRO A C 1
ATOM 932 O O . PRO A 1 123 ? 45.493 -0.002 6.510 1.00 39.56 123 PRO A O 1
ATOM 935 N N . THR A 1 124 ? 43.438 -0.159 5.615 1.00 39.56 124 THR A N 1
ATOM 936 C CA . THR A 1 124 ? 43.132 1.270 5.716 1.00 39.56 124 THR A CA 1
ATOM 937 C C . THR A 1 124 ? 42.012 1.419 6.734 1.00 39.56 124 THR A C 1
ATOM 939 O O . THR A 1 124 ? 40.859 1.108 6.451 1.00 39.56 124 THR A O 1
ATOM 942 N N . THR A 1 125 ? 42.361 1.841 7.947 1.00 41.47 125 THR A N 1
ATOM 943 C CA . THR A 1 125 ? 41.396 2.191 8.992 1.00 41.47 125 THR A CA 1
ATOM 944 C C . THR A 1 125 ? 40.703 3.489 8.581 1.00 41.47 125 THR A C 1
ATOM 946 O O . THR A 1 125 ? 41.323 4.550 8.580 1.00 41.47 125 THR A O 1
ATOM 949 N N . GLY A 1 126 ? 39.434 3.409 8.183 1.00 36.59 126 GLY A N 1
ATOM 950 C CA . GLY A 1 126 ? 38.614 4.581 7.883 1.00 36.59 126 GLY A CA 1
ATOM 951 C C . GLY A 1 126 ? 38.047 5.186 9.164 1.00 36.59 126 GLY A C 1
ATOM 952 O O . GLY A 1 126 ? 37.149 4.611 9.771 1.00 36.59 126 GLY A O 1
ATOM 953 N N . HIS A 1 127 ? 38.565 6.343 9.572 1.00 40.50 127 HIS A N 1
ATOM 954 C CA . HIS A 1 127 ? 37.938 7.198 10.577 1.00 40.50 127 HIS A CA 1
ATOM 955 C C . HIS A 1 127 ? 36.819 7.998 9.896 1.00 40.50 127 HIS A C 1
ATOM 957 O O . HIS A 1 127 ? 37.082 8.789 8.991 1.00 40.50 127 HIS A O 1
ATOM 963 N N . TRP A 1 128 ? 35.565 7.762 10.288 1.00 38.38 128 TRP A N 1
ATOM 964 C CA . TRP A 1 128 ? 34.417 8.531 9.804 1.00 38.38 128 TRP A CA 1
ATOM 965 C C . TRP A 1 128 ? 34.336 9.842 10.586 1.00 38.38 128 TRP A C 1
ATOM 967 O O . TRP A 1 128 ? 33.840 9.876 11.710 1.00 38.38 128 TRP A O 1
ATOM 977 N N . GLU A 1 129 ? 34.837 10.925 10.000 1.00 44.59 129 GLU A N 1
ATOM 978 C CA . GLU A 1 129 ? 34.706 12.267 10.560 1.00 44.59 129 GLU A CA 1
ATOM 979 C C . GLU A 1 129 ? 33.632 13.037 9.779 1.00 44.59 129 GLU A C 1
ATOM 981 O O . GLU A 1 129 ? 33.903 13.637 8.748 1.00 44.59 129 GLU A O 1
ATOM 986 N N . GLY A 1 130 ? 32.391 12.969 10.274 1.00 45.94 130 GLY A N 1
ATOM 987 C CA . GLY A 1 130 ? 31.312 13.905 9.944 1.00 45.94 130 GLY A CA 1
ATOM 988 C C . GLY A 1 130 ? 30.680 13.789 8.548 1.00 45.94 130 GLY A C 1
ATOM 989 O O . GLY A 1 130 ? 31.320 13.940 7.512 1.00 45.94 130 GLY A O 1
ATOM 990 N N . ALA A 1 131 ? 29.355 13.631 8.513 1.00 48.09 131 ALA A N 1
ATOM 991 C CA . ALA A 1 131 ? 28.566 13.885 7.311 1.00 48.09 131 ALA A CA 1
ATOM 992 C C . ALA A 1 131 ? 28.652 15.380 6.949 1.00 48.09 131 ALA A C 1
ATOM 994 O O . ALA A 1 131 ? 28.018 16.220 7.587 1.00 48.09 131 ALA A O 1
ATOM 995 N N . ASN A 1 132 ? 29.450 15.725 5.939 1.00 39.94 132 ASN A N 1
ATOM 996 C CA . ASN A 1 132 ? 29.540 17.094 5.447 1.00 39.94 132 ASN A CA 1
ATOM 997 C C . ASN A 1 132 ? 28.352 17.365 4.502 1.00 39.94 132 ASN A C 1
ATOM 999 O O . ASN A 1 132 ? 28.337 16.922 3.354 1.00 39.94 132 ASN A O 1
ATOM 1003 N N . LEU A 1 133 ? 27.332 18.074 4.998 1.00 44.91 133 LEU A N 1
ATOM 1004 C CA . LEU A 1 133 ? 26.134 18.528 4.266 1.00 44.91 133 LEU A CA 1
ATOM 1005 C C . LEU A 1 133 ? 26.444 19.644 3.241 1.00 44.91 133 LEU A C 1
ATOM 1007 O O . LEU A 1 133 ? 25.701 20.613 3.120 1.00 44.91 133 LEU A O 1
ATOM 1011 N N . GLN A 1 134 ? 27.546 19.535 2.499 1.00 44.78 134 GLN A N 1
ATOM 1012 C CA . GLN A 1 134 ? 27.952 20.524 1.491 1.00 44.78 134 GLN A CA 1
ATOM 1013 C C . GLN A 1 134 ? 27.827 20.019 0.050 1.00 44.78 134 GLN A C 1
ATOM 1015 O O . GLN A 1 134 ? 28.187 20.730 -0.884 1.00 44.78 134 GLN A O 1
ATOM 1020 N N . LEU A 1 135 ? 27.243 18.837 -0.171 1.00 42.22 135 LEU A N 1
ATOM 1021 C CA . LEU A 1 135 ? 26.897 18.384 -1.519 1.00 42.22 135 LEU A CA 1
ATOM 1022 C C . LEU A 1 135 ? 25.548 18.966 -1.979 1.00 42.22 135 LEU A C 1
ATOM 1024 O O . LEU A 1 135 ? 24.618 18.243 -2.322 1.00 42.22 135 LEU A O 1
ATOM 1028 N N . LEU A 1 136 ? 25.444 20.293 -1.989 1.00 40.47 136 LEU A N 1
ATOM 1029 C CA . LEU A 1 136 ? 24.490 21.012 -2.824 1.00 40.47 136 LEU A CA 1
ATOM 1030 C C . LEU A 1 136 ? 25.245 22.124 -3.558 1.00 40.47 136 LEU A C 1
ATOM 1032 O O . LEU A 1 136 ? 25.827 23.008 -2.940 1.00 40.47 136 LEU A O 1
ATOM 1036 N N . ALA A 1 137 ? 25.162 22.053 -4.888 1.00 43.59 137 ALA A N 1
ATOM 1037 C CA . ALA A 1 137 ? 25.528 23.072 -5.870 1.00 43.59 137 ALA A CA 1
ATOM 1038 C C . ALA A 1 137 ? 27.022 23.242 -6.217 1.00 43.59 137 ALA A C 1
ATOM 1040 O O . ALA A 1 137 ? 27.632 24.273 -5.956 1.00 43.59 137 ALA A O 1
ATOM 1041 N N . GLN A 1 138 ? 27.5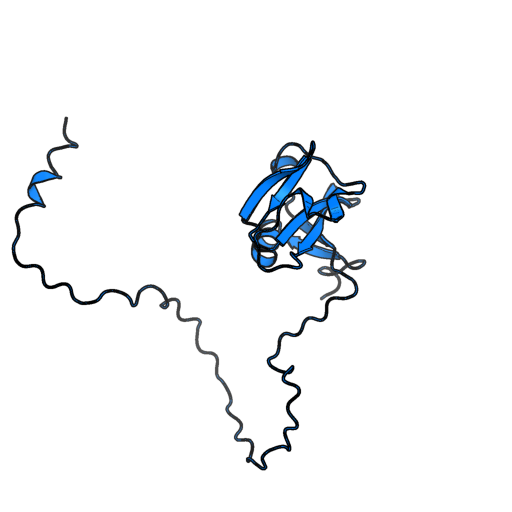66 22.298 -6.991 1.00 42.41 138 GLN A N 1
ATOM 1042 C CA . GLN A 1 138 ? 28.534 22.650 -8.038 1.00 42.41 138 GLN A CA 1
ATOM 1043 C C . GLN A 1 138 ? 27.890 22.466 -9.414 1.00 42.41 138 GLN A C 1
ATOM 1045 O O . GLN A 1 138 ? 28.078 21.463 -10.093 1.00 42.41 138 GLN A O 1
ATOM 1050 N N . SER A 1 139 ? 27.091 23.452 -9.814 1.00 47.88 139 SER A N 1
ATOM 1051 C CA . SER A 1 139 ? 26.859 23.755 -11.225 1.00 47.88 139 SER A CA 1
ATOM 1052 C C . SER A 1 139 ? 26.503 25.230 -11.352 1.00 47.88 139 SER A C 1
ATOM 1054 O O . SER A 1 139 ? 25.359 25.633 -11.166 1.00 47.88 139 SER A O 1
ATOM 1056 N N . ALA A 1 140 ? 27.519 26.040 -11.625 1.00 38.22 140 ALA A N 1
ATOM 1057 C CA . ALA A 1 140 ? 27.362 27.324 -12.285 1.00 38.22 140 ALA A CA 1
ATOM 1058 C C . ALA A 1 140 ? 28.683 27.622 -13.002 1.00 38.22 140 ALA A C 1
ATOM 1060 O O . ALA A 1 140 ? 29.692 27.937 -12.374 1.00 38.22 140 ALA A O 1
ATOM 1061 N N . ALA A 1 141 ? 28.687 27.464 -14.325 1.00 40.50 141 ALA A N 1
ATOM 1062 C CA . ALA A 1 141 ? 29.717 28.050 -15.172 1.00 40.50 141 ALA A CA 1
ATOM 1063 C C . ALA A 1 141 ? 29.695 29.586 -15.007 1.00 40.50 141 ALA A C 1
ATOM 1065 O O . ALA A 1 141 ? 28.616 30.148 -14.791 1.00 40.50 141 ALA A O 1
ATOM 1066 N N . PRO A 1 142 ? 30.835 30.290 -15.123 1.00 33.50 142 PRO A N 1
ATOM 1067 C CA . PRO A 1 142 ? 30.835 31.743 -15.088 1.00 33.50 142 PRO A CA 1
ATOM 1068 C C . PRO A 1 142 ? 30.189 32.276 -16.372 1.00 33.50 142 PRO A C 1
ATOM 1070 O O . PRO A 1 142 ? 30.778 32.237 -17.449 1.00 33.50 142 PRO A O 1
ATOM 1073 N N . ILE A 1 143 ? 28.962 32.775 -16.255 1.00 39.09 143 ILE A N 1
ATOM 1074 C CA . ILE A 1 143 ? 28.343 33.622 -17.271 1.00 39.09 143 ILE A CA 1
ATOM 1075 C C . ILE A 1 143 ? 28.900 35.034 -17.058 1.00 39.09 143 ILE A C 1
ATOM 1077 O O . ILE A 1 143 ? 28.593 35.686 -16.062 1.00 39.09 143 ILE A O 1
ATOM 1081 N N . GLN A 1 144 ? 29.735 35.503 -17.985 1.00 46.53 144 GLN A N 1
ATOM 1082 C CA . GLN A 1 144 ? 30.033 36.928 -18.114 1.00 46.53 144 GLN A CA 1
ATOM 1083 C C . GLN A 1 144 ? 28.778 37.618 -18.664 1.00 46.53 144 GLN A C 1
ATOM 1085 O O . GLN A 1 144 ? 28.389 37.352 -19.798 1.00 46.53 144 GLN A O 1
ATOM 1090 N N . ILE A 1 145 ? 28.137 38.485 -17.878 1.00 36.66 145 ILE A N 1
ATOM 1091 C CA . ILE A 1 145 ? 27.152 39.447 -18.388 1.00 36.66 145 ILE A CA 1
ATOM 1092 C C . ILE A 1 145 ? 27.576 40.840 -17.943 1.00 36.66 145 ILE A C 1
ATOM 1094 O O . ILE A 1 145 ? 27.613 41.163 -16.756 1.00 36.66 145 ILE A O 1
ATOM 1098 N N . GLU A 1 146 ? 27.906 41.643 -18.945 1.00 32.22 146 GLU A N 1
ATOM 1099 C CA . GLU A 1 146 ? 28.051 43.083 -18.862 1.00 32.22 146 GLU A CA 1
ATOM 1100 C C . GLU A 1 146 ? 26.672 43.760 -18.758 1.00 32.22 146 GLU A C 1
ATOM 1102 O O . GLU A 1 146 ? 25.722 43.393 -19.447 1.00 32.22 146 GLU A O 1
ATOM 1107 N N . SER A 1 147 ? 26.645 44.824 -17.955 1.00 36.44 147 SER A N 1
ATOM 1108 C CA . SER A 1 147 ? 25.731 45.976 -17.974 1.00 36.44 147 SER A CA 1
ATOM 1109 C C . SER A 1 147 ? 24.356 45.919 -17.270 1.00 36.44 147 SER A C 1
ATOM 1111 O O . SER A 1 147 ? 23.639 44.920 -17.331 1.00 36.44 147 SER A O 1
ATOM 1113 N N . PRO A 1 148 ? 23.954 47.024 -16.594 1.00 46.72 148 PRO A N 1
ATOM 1114 C CA . PRO A 1 148 ? 22.915 47.032 -15.569 1.00 46.72 148 PRO A CA 1
ATOM 1115 C C . PRO A 1 148 ? 21.707 47.880 -15.996 1.00 46.72 148 PRO A C 1
ATOM 1117 O O . PRO A 1 148 ? 21.757 49.099 -15.886 1.00 46.72 148 PRO A O 1
ATOM 1120 N N . ASP A 1 149 ? 20.607 47.278 -16.460 1.00 50.72 149 ASP A N 1
ATOM 1121 C CA . ASP A 1 149 ? 19.399 48.082 -16.742 1.00 50.72 149 ASP A CA 1
ATOM 1122 C C . ASP A 1 149 ? 18.066 47.316 -16.705 1.00 50.72 149 ASP A C 1
ATOM 1124 O O . ASP A 1 149 ? 17.177 47.540 -17.522 1.00 50.72 149 ASP A O 1
ATOM 1128 N N . LEU A 1 150 ? 17.889 46.376 -15.768 1.00 43.06 150 LEU A N 1
ATOM 1129 C CA . LEU A 1 150 ? 16.580 45.718 -15.581 1.00 43.06 150 LEU A CA 1
ATOM 1130 C C . LEU A 1 150 ? 16.130 45.562 -14.122 1.00 43.06 150 LEU A C 1
ATOM 1132 O O . LEU A 1 150 ? 14.964 45.249 -13.879 1.00 43.06 150 LEU A O 1
ATOM 1136 N N . VAL A 1 151 ? 16.986 45.871 -13.143 1.00 43.56 151 VAL A N 1
ATOM 1137 C CA . VAL A 1 151 ? 16.631 45.774 -11.713 1.00 43.56 151 VAL A CA 1
ATOM 1138 C C . VAL A 1 151 ? 15.618 46.857 -11.307 1.00 43.56 151 VAL A C 1
ATOM 1140 O O . VAL A 1 151 ? 14.750 46.616 -10.472 1.00 43.56 151 VAL A O 1
ATOM 1143 N N . THR A 1 152 ? 15.612 48.011 -11.978 1.00 42.31 152 THR A N 1
ATOM 1144 C CA . THR A 1 152 ? 14.692 49.120 -11.667 1.00 42.31 152 THR A CA 1
ATOM 1145 C C . THR A 1 152 ? 13.260 48.889 -12.177 1.00 42.31 152 THR A C 1
ATOM 1147 O O . THR A 1 152 ? 12.330 49.553 -11.724 1.00 42.31 152 THR A O 1
ATOM 1150 N N . LYS A 1 153 ? 13.025 47.929 -13.089 1.00 45.44 153 LYS A N 1
ATOM 1151 C CA . LYS A 1 153 ? 11.690 47.707 -13.683 1.00 45.44 153 LYS A CA 1
ATOM 1152 C C . LYS A 1 153 ? 10.790 46.737 -12.917 1.00 45.44 153 LYS A C 1
ATOM 1154 O O . LYS A 1 153 ? 9.579 46.789 -13.125 1.00 45.44 153 LYS A O 1
ATOM 1159 N N . LEU A 1 154 ? 11.327 45.898 -12.027 1.00 40.06 154 LEU A N 1
ATOM 1160 C CA . LEU A 1 154 ? 10.503 44.947 -11.264 1.00 40.06 154 LEU A CA 1
ATOM 1161 C C . LEU A 1 154 ? 10.066 45.447 -9.880 1.00 40.06 154 LEU A C 1
ATOM 1163 O O . LEU A 1 154 ? 9.087 44.934 -9.347 1.00 40.06 154 LEU A O 1
ATOM 1167 N N . VAL A 1 155 ? 10.709 46.479 -9.325 1.00 49.75 155 VAL A N 1
ATOM 1168 C CA . VAL A 1 155 ? 10.325 47.034 -8.010 1.00 49.75 155 VAL A CA 1
ATOM 1169 C C . VAL A 1 155 ? 9.038 47.882 -8.087 1.00 49.75 155 VAL A C 1
ATOM 1171 O O . VAL A 1 155 ? 8.327 48.010 -7.098 1.00 49.75 155 VAL A O 1
ATOM 1174 N N . ASN A 1 156 ? 8.642 48.360 -9.275 1.00 46.19 156 ASN A N 1
ATOM 1175 C CA . ASN A 1 156 ? 7.466 49.229 -9.464 1.00 46.19 156 ASN A CA 1
ATOM 1176 C C . ASN A 1 156 ? 6.151 48.517 -9.861 1.00 46.19 156 ASN A C 1
ATOM 1178 O O . ASN A 1 156 ? 5.227 49.177 -10.331 1.00 46.19 156 ASN A O 1
ATOM 1182 N N . ARG A 1 157 ? 6.015 47.191 -9.695 1.00 49.38 157 ARG A N 1
ATOM 1183 C CA . ARG A 1 157 ? 4.745 46.473 -9.984 1.00 49.38 157 ARG A CA 1
ATOM 1184 C C . ARG A 1 157 ? 4.121 45.717 -8.805 1.00 49.38 157 ARG A C 1
ATOM 1186 O O . ARG A 1 157 ? 3.266 44.867 -9.023 1.00 49.38 157 ARG A O 1
ATOM 1193 N N . LEU A 1 158 ? 4.502 46.052 -7.573 1.00 43.38 158 LEU A N 1
ATOM 1194 C CA . LEU A 1 158 ? 3.836 45.559 -6.354 1.00 43.38 158 LEU A CA 1
ATOM 1195 C C . LEU A 1 158 ? 3.504 46.667 -5.337 1.00 43.38 158 LEU A C 1
ATOM 1197 O O . LEU A 1 158 ? 3.161 46.375 -4.197 1.00 43.38 158 LEU A O 1
ATOM 1201 N N . ALA A 1 159 ? 3.551 47.933 -5.755 1.00 47.53 159 ALA A N 1
ATOM 1202 C CA . ALA A 1 159 ? 3.018 49.055 -4.988 1.00 47.53 159 ALA A CA 1
ATOM 1203 C C . ALA A 1 159 ? 1.972 49.801 -5.828 1.00 47.53 159 ALA A C 1
ATOM 1205 O O . ALA A 1 159 ? 2.267 50.855 -6.387 1.00 47.53 159 ALA A O 1
ATOM 1206 N N . LEU A 1 160 ? 0.796 49.177 -5.970 1.00 43.34 160 LEU A N 1
ATOM 1207 C CA . LEU A 1 160 ? -0.547 49.772 -6.078 1.00 43.34 160 LEU A CA 1
ATOM 1208 C C . LEU A 1 160 ? -1.583 48.650 -6.203 1.00 43.34 160 LEU A C 1
ATOM 1210 O O . LEU A 1 160 ? -1.484 47.870 -7.176 1.00 43.34 160 LEU A O 1
#

=== Feature glossary ===
Feature key, reading from the visual/contextual features back to the raw sequence:

Rendered structure images. Six rendered views show the 3D structure from the faces of a cube — i.e. along ±x, ±y, ±z. Rendering representation is drawn randomly per protein from cartoon (secondary-structure ribbons), sticks (backbone bonds), or molecular surface; coloring is either N→C rainbow (blue at the N-terminus through red at the C-terminus) or one color per chain.

Contact-map, Ramachandran, and PAE plots. The contact map is a binary N×N matrix image: pixel (i, j) is dark where Cα_i and Cα_j are within 8 Å and |i−j|>4. Because the |i−j|>4 filter removes local helical contacts, off-diagonal stripes parallel to the main diagonal indicate parallel β-sheets; stripes perpendicular to it indicate antiparallel β-sheets. The Ramachandran plot scatters every residue's (φ, ψ) pair against the sterically allowed regions. The PAE heatmap renders the predicted-aligned-error matrix.

InterPro / GO / CATH / organism. Database cross-references. InterPro integrates a dozen domain/family signature databases into unified entries with residue-range hits. GO terms attach function/process/location labels with evidence codes. CATH codes position the fold in a four-level structural taxonomy. Organism is the NCBI-taxonomy species name.

Nearest PDB structures. The Foldseek neighbor list gives the closest experimentally determined structures in the PDB, ranked by structural alignment. TM-score near 1 means near-identical fold; near 0.3 means only rough topology match. This is how one finds what a novel AlphaFold prediction most resembles in the solved-structure universe.

Predicted aligned error. PAE(i, j) answers: if I align the predicted and true structures on residue i, how far off (in Å) do I expect residue j to be? A block-diagonal PAE matrix with low values on the blocks and high values off-diagonal is the signature of a multi-domain protein with confidently predicted domains but uncertain inter-domain orientation.

Solvent-accessible surface area. Accessible surface area quantifies burial. A residue with SASA near zero is packed into the hydrophobic core; one with SASA >100 Å² sits on the surface. Computed here via the Shrake–Rupley numerical algorithm with a 1.4 Å probe.

B-factor. B-factor (Debye–Waller factor) reflects atomic displacement in the crystal lattice. It is an experimental observable (units Å²), not a prediction; low values mean the atom is pinned down, high values mean it moves or is heterogeneous across the crystal.

pLDDT. For AlphaFold models, the B-factor field carries pLDDT — the model's own estimate of local accuracy on a 0–100 scale. Regions with pLDDT<50 should be treated as essentially unmodeled; they often correspond to intrinsically disordered segments.

Backbone torsions (φ/ψ). φ (phi) and ψ (psi) are the two rotatable backbone dihedrals per residue: φ is the C(i-1)–N–Cα–C torsion, ψ is the N–Cα–C–N(i+1) torsion, both in degrees on (−180°, 180°]. α-helical residues cluster near (−60°, −45°); β-strand residues near (−120°, +130°). A Ramachandran plot is simply a scatter of (φ, ψ) for every residue.

Radius of gyration, Cα contacts, bounding box. Radius of gyration (Rg) is the root-mean-square distance of Cα atoms from their centroid — a single number for overall size and compactness. A globular domain of N residues has Rg ≈ 2.2·N^0.38 Å; an extended or disordered chain has a much larger Rg. The Cα contact count is the number of residue pairs whose Cα atoms are within 8 Å and are more than four positions apart in sequence — a standard proxy for tertiary packing density. The bounding box is the smallest axis-aligned box enclosing all Cα atoms.

Secondary structure (3-state, P-SEA). Three-state secondary structure (P-SEA) collapses the eight DSSP classes into helix (a), strand (b), and coil (c). P-SEA assigns these from Cα geometry alone — distances and angles — without requiring backbone oxygens, so it works on any Cα trace.

Secondary structure (8-state, DSSP). DSSP 8-state secondary structure assigns each residue one of H (α-helix), G (3₁₀-helix), I (π-helix), E (extended β-strand), B (isolated β-bridge), T (hydrogen-bonded turn), S (bend), or '-' (coil). The assignment is computed from backbone hydrogen-bond geometry via the Kabsch–Sander algorithm.

Foldseek 3Di. A 3Di character summarizes, for each residue, the relative orientation of the Cα frame of its nearest spatial neighbor. Because it encodes fold topology rather than chemistry, 3Di alignments detect remote structural similarity that sequence alignment misses.

mmCIF coordinates. The mmCIF block holds the 3D Cartesian coordinates of each backbone atom (N, Cα, C, O) in ångströms. mmCIF is the PDB's canonical archive format — a tagged-loop text representation of the atomic model.

Sequence. Sequence gives the chain of amino acids in standard one-letter code (A=alanine, C=cysteine, …, Y=tyrosine), read N→C. It is the only feature that is directly encoded by the gene; all structural features are derived from the folded form of this sequence.